Protein AF-A0A7C5ALF3-F1 (afdb_monomer)

Foldseek 3Di:
DDDPDDDDDDDDDDFDPDDQQDWDADPDDPPGFIWGFHADDPFKTWTADPPPRDIDIDGRHHDDPDDDPPDDPRDDD

Organism: NCBI:txid60893

Radius of gyration: 17.03 Å; Cα contacts (8 Å, |Δi|>4): 99; chains: 1; bounding box: 36×24×56 Å

Nearest PDB structures (foldseek):
  6bhh-assembly1_A  TM=8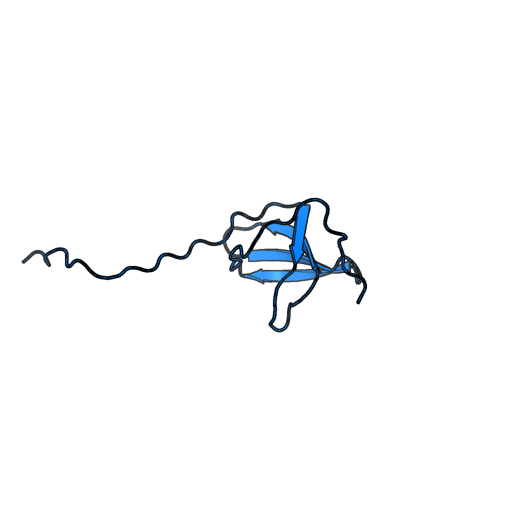.278E-01  e=6.911E-01  Homo sapiens
  6bhg-assembly1_A  TM=8.240E-01  e=8.859E-01  Homo sapiens
  7cjt-assembly1_D  TM=8.133E-01  e=1.003E+00  Homo sapiens
  5ke3-assembly1_A  TM=8.228E-01  e=1.368E+00  Homo sapiens
  6au2-assembly1_A  TM=8.253E-01  e=1.549E+00  Homo sapiens

Structure (mmCIF, N/CA/C/O backbone):
data_AF-A0A7C5ALF3-F1
#
_entry.id   AF-A0A7C5ALF3-F1
#
loop_
_atom_site.group_PDB
_atom_site.id
_atom_site.type_symbol
_atom_site.label_atom_id
_atom_site.label_alt_id
_atom_site.label_comp_id
_atom_site.label_asym_id
_atom_site.label_entity_id
_atom_site.label_seq_id
_atom_site.pdbx_PDB_ins_code
_atom_site.Cartn_x
_atom_site.Cartn_y
_atom_site.Cartn_z
_atom_site.occupancy
_atom_site.B_iso_or_equiv
_atom_site.auth_seq_id
_atom_site.auth_comp_id
_atom_site.auth_asym_id
_atom_site.auth_atom_id
_atom_site.pdbx_PDB_model_num
ATOM 1 N N . MET A 1 1 ? -20.838 3.697 39.915 1.00 45.88 1 MET A N 1
ATOM 2 C CA . MET A 1 1 ? -21.076 4.952 39.170 1.00 45.88 1 MET A CA 1
ATOM 3 C C . MET A 1 1 ? -20.635 4.730 37.732 1.00 45.88 1 MET A C 1
ATOM 5 O O . MET A 1 1 ? -19.442 4.652 37.473 1.00 45.88 1 MET A O 1
ATOM 9 N N . SER A 1 2 ? -21.577 4.493 36.822 1.00 53.56 2 SER A N 1
ATOM 10 C CA . SER A 1 2 ? -21.309 4.324 35.390 1.00 53.56 2 SER A CA 1
ATOM 11 C C . SER A 1 2 ? -20.954 5.683 34.789 1.00 53.56 2 SER A C 1
ATOM 13 O O . SER A 1 2 ? -21.757 6.609 34.878 1.00 53.56 2 SER A O 1
ATOM 15 N N . LYS A 1 3 ? -19.749 5.822 34.219 1.00 60.50 3 LYS A N 1
ATOM 16 C CA . LYS A 1 3 ? -19.367 7.022 33.461 1.00 60.50 3 LYS A CA 1
ATOM 17 C C . LYS A 1 3 ? -20.398 7.225 32.347 1.00 60.50 3 LYS A C 1
ATOM 19 O O . LYS A 1 3 ? -20.559 6.343 31.507 1.00 60.50 3 LYS A O 1
ATOM 24 N N . GLY A 1 4 ? -21.127 8.339 32.399 1.00 61.72 4 GLY A N 1
ATOM 25 C CA . GLY A 1 4 ? -22.068 8.724 31.352 1.00 61.72 4 GLY A CA 1
ATOM 26 C C . GLY A 1 4 ? -21.339 8.855 30.018 1.00 61.72 4 GLY A C 1
ATOM 27 O O . GLY A 1 4 ? -20.191 9.295 29.975 1.00 61.72 4 GLY A O 1
ATOM 28 N N . THR A 1 5 ? -21.980 8.413 28.943 1.00 74.38 5 THR A N 1
ATOM 29 C CA . THR A 1 5 ? -21.451 8.523 27.585 1.00 74.38 5 THR A CA 1
ATOM 30 C C . THR A 1 5 ? -21.399 10.002 27.207 1.00 74.38 5 THR A C 1
ATOM 32 O O . THR A 1 5 ? -22.434 10.631 27.012 1.00 74.38 5 THR A O 1
ATOM 35 N N . GLU A 1 6 ? -20.200 10.575 27.158 1.00 81.25 6 GLU A N 1
ATOM 36 C CA . GLU A 1 6 ? -19.981 11.958 26.737 1.00 81.25 6 GLU A CA 1
ATOM 37 C C . GLU A 1 6 ? -19.870 12.015 25.208 1.00 81.25 6 GLU A C 1
ATOM 39 O O . GLU A 1 6 ? -19.133 11.240 24.594 1.00 81.25 6 GLU A O 1
ATOM 44 N N . THR A 1 7 ? -20.618 12.917 24.573 1.00 85.19 7 THR A N 1
ATOM 45 C CA . THR A 1 7 ? -20.528 13.147 23.128 1.00 85.19 7 THR A CA 1
ATOM 46 C C . THR A 1 7 ? -19.295 13.990 22.825 1.00 85.19 7 THR A C 1
ATOM 48 O O . THR A 1 7 ? -19.280 15.190 23.094 1.00 85.19 7 THR A O 1
ATOM 51 N N . CYS A 1 8 ? -18.268 13.376 22.243 1.00 91.12 8 CYS A N 1
ATOM 52 C CA . CYS A 1 8 ? -17.053 14.053 21.801 1.00 91.12 8 CYS A CA 1
ATOM 53 C C . CYS A 1 8 ? -16.822 13.856 20.296 1.00 91.12 8 CYS A C 1
ATOM 55 O O . CYS A 1 8 ? -17.369 12.949 19.664 1.00 91.12 8 CYS A O 1
ATOM 57 N N . ARG A 1 9 ? -15.998 14.722 19.698 1.00 93.62 9 ARG A N 1
ATOM 58 C CA . ARG A 1 9 ? -15.562 14.558 18.308 1.00 93.62 9 ARG A CA 1
ATOM 59 C C . ARG A 1 9 ? -14.606 13.368 18.223 1.00 93.62 9 ARG A C 1
ATOM 61 O O . ARG A 1 9 ? -13.499 13.435 18.750 1.00 93.62 9 ARG A O 1
ATOM 68 N N . VAL A 1 10 ? -15.006 12.321 17.507 1.00 92.81 10 VAL A N 1
ATOM 69 C CA . VAL A 1 10 ? -14.171 11.143 17.239 1.00 92.81 10 VAL A CA 1
ATOM 70 C C . VAL A 1 10 ? -13.731 11.160 15.778 1.00 92.81 10 VAL A C 1
ATOM 72 O O . VAL A 1 10 ? -14.558 11.304 14.881 1.00 92.81 10 VAL A O 1
ATOM 75 N N . ILE A 1 11 ? -12.426 11.016 15.537 1.00 91.56 11 ILE A N 1
ATOM 76 C CA . ILE A 1 11 ? -11.865 10.837 14.193 1.00 91.56 11 ILE A CA 1
ATOM 77 C C . ILE A 1 11 ? -11.461 9.372 14.059 1.00 91.56 11 ILE A C 1
ATOM 79 O O . ILE A 1 11 ? -10.681 8.867 14.864 1.00 91.56 11 ILE A O 1
ATOM 83 N N . VAL A 1 12 ? -12.012 8.688 13.059 1.00 87.88 12 VAL A N 1
ATOM 84 C CA . VAL A 1 12 ? -11.788 7.258 12.835 1.00 87.88 12 VAL A CA 1
ATOM 85 C C . VAL A 1 12 ? -10.951 7.075 11.581 1.00 87.88 12 VAL A C 1
ATOM 87 O O . VAL A 1 12 ? -11.305 7.566 10.513 1.00 87.88 12 VAL A O 1
ATOM 90 N N . PHE A 1 13 ? -9.861 6.326 11.715 1.00 87.06 13 PHE A N 1
ATOM 91 C CA . PHE A 1 13 ? -8.999 5.937 10.610 1.00 87.06 13 PHE A CA 1
ATOM 92 C C .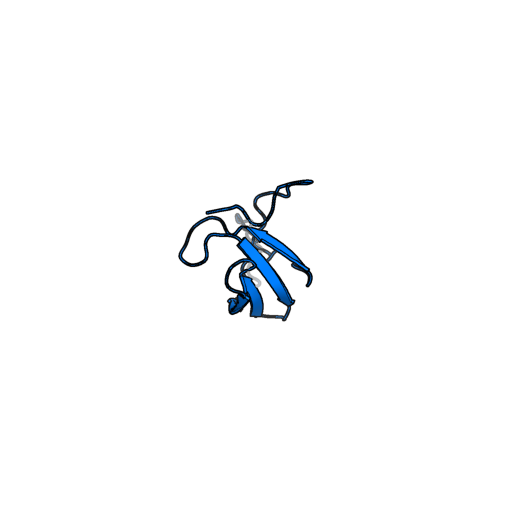 PHE A 1 13 ? -9.076 4.427 10.425 1.00 87.06 13 PHE A C 1
ATOM 94 O O . PHE A 1 13 ? -9.000 3.667 11.391 1.00 87.06 13 PHE A O 1
ATOM 101 N N . LYS A 1 14 ? -9.206 3.988 9.176 1.00 86.38 14 LYS A N 1
ATOM 102 C CA . LYS A 1 14 ? -9.118 2.580 8.798 1.00 86.38 14 LYS A CA 1
ATOM 103 C C . LYS A 1 14 ? -8.166 2.466 7.610 1.00 86.38 14 LYS A C 1
ATOM 105 O O . LYS A 1 14 ? -8.360 3.210 6.648 1.00 86.38 14 LYS A O 1
ATOM 110 N N . PRO A 1 15 ? -7.165 1.569 7.650 1.00 89.69 15 PRO A N 1
ATOM 111 C CA . PRO A 1 15 ? -6.318 1.331 6.493 1.00 89.69 15 PRO A CA 1
ATOM 112 C C . PRO A 1 15 ? -7.155 0.934 5.276 1.00 89.69 15 PRO A C 1
ATOM 114 O O . PRO A 1 15 ? -8.131 0.185 5.393 1.00 89.69 15 PRO A O 1
ATOM 117 N N . TYR A 1 16 ? -6.747 1.404 4.105 1.00 91.69 16 TYR A N 1
ATOM 118 C CA . TYR A 1 16 ? -7.347 1.023 2.840 1.00 91.69 16 TYR A CA 1
ATOM 119 C C . TYR A 1 16 ? -7.204 -0.500 2.622 1.00 91.69 16 TYR A C 1
ATOM 121 O O . TYR A 1 16 ? -6.158 -1.081 2.953 1.00 91.69 16 TYR A O 1
ATOM 129 N N . PRO A 1 17 ? -8.247 -1.191 2.122 1.00 92.62 17 PRO A N 1
ATOM 130 C CA . PRO A 1 17 ? -8.244 -2.641 1.946 1.00 92.62 17 PRO A CA 1
ATOM 131 C C . PRO A 1 17 ? -7.452 -3.070 0.698 1.00 92.62 17 PRO A C 1
ATOM 133 O O . PRO A 1 17 ? -8.024 -3.614 -0.242 1.00 92.62 17 PRO A O 1
ATOM 136 N N . LEU A 1 18 ? -6.132 -2.856 0.729 1.00 94.62 18 LEU A N 1
ATOM 137 C CA . LEU A 1 18 ? -5.190 -3.268 -0.318 1.00 94.62 18 LEU A CA 1
ATOM 138 C C . LEU A 1 18 ? -5.326 -4.754 -0.675 1.00 94.62 18 LEU A C 1
ATOM 140 O O . LEU A 1 18 ? -5.559 -5.600 0.199 1.00 94.62 18 LEU A O 1
ATOM 144 N N . ARG A 1 19 ? -5.093 -5.064 -1.949 1.00 96.12 19 ARG A N 1
ATOM 145 C CA . ARG A 1 19 ? -5.094 -6.406 -2.532 1.00 96.12 19 ARG A CA 1
ATOM 146 C C . ARG A 1 19 ? -3.772 -6.673 -3.238 1.00 96.12 19 ARG A C 1
ATOM 148 O O . ARG A 1 19 ? -3.095 -5.764 -3.705 1.00 96.12 19 ARG A O 1
ATOM 155 N N . VAL A 1 20 ? -3.401 -7.947 -3.320 1.00 98.00 20 VAL A N 1
ATOM 156 C CA . VAL A 1 20 ? -2.257 -8.363 -4.139 1.00 98.00 20 VAL A CA 1
ATOM 157 C C . VAL A 1 20 ? -2.547 -8.034 -5.604 1.00 98.00 20 VAL A C 1
ATOM 159 O O . VAL A 1 20 ? -3.631 -8.336 -6.096 1.00 98.00 20 VAL A O 1
ATOM 162 N N . GLY A 1 21 ? -1.574 -7.424 -6.278 1.00 97.62 21 GLY A N 1
ATOM 163 C CA . GLY A 1 21 ? -1.676 -6.937 -7.652 1.00 97.62 21 GLY A CA 1
ATOM 164 C C . GLY A 1 21 ? -2.068 -5.462 -7.777 1.00 97.62 21 GLY A C 1
ATOM 165 O O . GLY A 1 21 ? -1.950 -4.915 -8.873 1.00 97.62 21 GLY A O 1
ATOM 166 N N . ASP A 1 22 ? -2.482 -4.801 -6.689 1.00 97.00 22 ASP A N 1
ATOM 167 C CA . ASP A 1 22 ? -2.760 -3.364 -6.723 1.00 97.00 22 ASP A CA 1
ATOM 168 C C . ASP A 1 22 ? -1.493 -2.586 -7.112 1.00 97.00 22 ASP A C 1
ATOM 170 O O . ASP A 1 22 ? -0.397 -2.827 -6.591 1.00 97.00 22 ASP A O 1
ATOM 174 N N . ARG A 1 23 ? -1.668 -1.626 -8.022 1.00 97.25 23 ARG A N 1
ATOM 175 C CA . ARG A 1 23 ? -0.650 -0.655 -8.428 1.00 97.25 23 ARG A CA 1
ATOM 176 C C . ARG A 1 23 ? -0.915 0.630 -7.672 1.00 97.25 23 ARG A C 1
ATOM 178 O O . ARG A 1 23 ? -1.969 1.235 -7.845 1.00 97.25 23 ARG A O 1
ATOM 185 N N . ILE A 1 24 ? 0.017 1.015 -6.814 1.00 95.62 24 ILE A N 1
ATOM 186 C CA . ILE A 1 24 ? -0.134 2.186 -5.958 1.00 95.62 24 ILE A CA 1
ATOM 187 C C . ILE A 1 24 ? 0.947 3.214 -6.260 1.00 95.62 24 ILE A C 1
ATOM 189 O O . ILE A 1 24 ? 2.080 2.877 -6.610 1.00 95.62 24 ILE A O 1
ATOM 193 N N . PHE A 1 25 ? 0.588 4.473 -6.047 1.00 94.94 25 PHE A N 1
ATOM 194 C CA . PHE A 1 25 ? 1.524 5.577 -5.939 1.00 94.94 25 PHE A CA 1
ATOM 195 C C . PHE A 1 25 ? 1.482 6.100 -4.504 1.00 94.94 25 PHE A C 1
ATOM 197 O O . PHE A 1 25 ? 0.420 6.453 -3.986 1.00 94.94 25 PHE A O 1
ATOM 204 N N . ILE A 1 26 ? 2.634 6.129 -3.839 1.00 93.38 26 ILE A N 1
ATOM 205 C CA . ILE A 1 26 ? 2.764 6.702 -2.500 1.00 93.38 26 ILE A CA 1
ATOM 206 C C . ILE A 1 26 ? 3.109 8.180 -2.653 1.00 93.38 26 ILE A C 1
ATOM 208 O O . ILE A 1 26 ? 4.155 8.526 -3.203 1.00 93.38 26 ILE A O 1
ATOM 212 N N . GLN A 1 27 ? 2.252 9.059 -2.136 1.00 91.50 27 GLN A N 1
ATOM 213 C CA . GLN A 1 27 ? 2.510 10.494 -2.145 1.00 91.50 27 GLN A CA 1
ATOM 214 C C . GLN A 1 27 ? 3.366 10.905 -0.936 1.00 91.50 27 GLN A C 1
ATOM 216 O O . GLN A 1 27 ? 2.926 10.833 0.210 1.00 91.50 27 GLN A O 1
ATOM 221 N N . GLY A 1 28 ? 4.581 11.390 -1.207 1.00 87.25 28 GLY A N 1
ATOM 222 C CA . GLY A 1 28 ? 5.481 11.962 -0.202 1.00 87.25 28 GLY A CA 1
ATOM 223 C C . GLY A 1 28 ? 6.2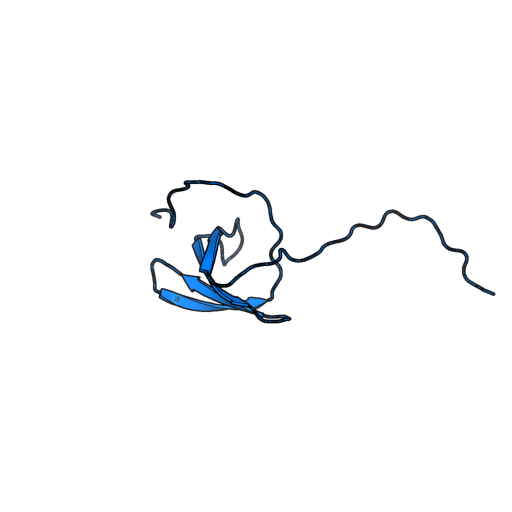04 10.946 0.695 1.00 87.25 28 GLY A C 1
ATOM 224 O O . GLY A 1 28 ? 5.998 9.735 0.634 1.00 87.25 28 GLY A O 1
ATOM 225 N N . GLY A 1 29 ? 7.101 11.465 1.537 1.00 88.19 29 GLY A N 1
ATOM 226 C CA . GLY A 1 29 ? 7.930 10.655 2.431 1.00 88.19 29 GLY A CA 1
ATOM 227 C C . GLY A 1 29 ? 9.032 9.849 1.717 1.00 88.19 29 GLY A C 1
ATOM 228 O O . GLY A 1 29 ? 9.219 9.961 0.508 1.00 88.19 29 GLY A O 1
ATOM 229 N N . PRO A 1 30 ? 9.785 9.020 2.462 1.00 88.19 30 PRO A N 1
ATOM 230 C CA . PRO A 1 30 ? 10.945 8.288 1.935 1.00 88.19 30 PRO A CA 1
ATOM 231 C C . PRO A 1 30 ? 10.590 7.130 0.990 1.00 88.19 30 PRO A C 1
ATOM 233 O O . PRO A 1 30 ? 11.480 6.557 0.370 1.00 88.19 30 PRO A O 1
ATOM 236 N N . TRP A 1 31 ? 9.309 6.761 0.906 1.00 88.50 31 TRP A N 1
ATOM 237 C CA . TRP A 1 31 ? 8.809 5.691 0.036 1.00 88.50 31 TRP A CA 1
ATOM 238 C C . TRP A 1 31 ? 7.946 6.232 -1.102 1.00 88.50 31 TRP A C 1
ATOM 240 O O . TRP A 1 31 ? 7.232 5.450 -1.725 1.00 88.50 31 TRP A O 1
ATOM 250 N N . ALA A 1 32 ? 7.995 7.546 -1.350 1.00 92.38 32 ALA A N 1
ATOM 251 C CA . ALA A 1 32 ? 7.260 8.168 -2.437 1.00 92.38 32 ALA A CA 1
ATOM 252 C C . ALA A 1 32 ? 7.565 7.486 -3.776 1.00 92.38 32 ALA A C 1
ATOM 254 O O . ALA A 1 32 ? 8.712 7.116 -4.039 1.00 92.38 32 ALA A O 1
ATOM 255 N N . GLY A 1 33 ? 6.538 7.344 -4.609 1.00 94.31 33 GLY A N 1
ATOM 256 C CA . GLY A 1 33 ? 6.645 6.718 -5.923 1.00 94.31 33 GLY A CA 1
ATOM 257 C C . GLY A 1 33 ? 5.823 5.443 -6.063 1.00 94.31 33 GLY A C 1
ATOM 258 O O . GLY A 1 33 ? 4.946 5.143 -5.248 1.00 94.31 33 GLY A O 1
ATOM 259 N N . ASP A 1 34 ? 6.117 4.715 -7.134 1.00 96.75 34 ASP A N 1
ATOM 260 C CA . ASP A 1 34 ? 5.319 3.587 -7.600 1.00 96.75 34 ASP A CA 1
ATOM 261 C C . ASP A 1 34 ? 5.691 2.261 -6.944 1.00 96.75 34 ASP A C 1
ATOM 263 O O . ASP A 1 34 ? 6.863 1.871 -6.884 1.00 96.75 34 ASP A O 1
ATOM 267 N N . TRP A 1 35 ? 4.664 1.525 -6.521 1.00 97.00 35 TRP A N 1
ATOM 268 C CA . TRP A 1 35 ? 4.805 0.201 -5.929 1.00 97.00 35 TRP A CA 1
ATOM 269 C C . TRP A 1 35 ? 3.678 -0.739 -6.346 1.00 97.00 35 TRP A C 1
ATOM 271 O O . TRP A 1 35 ? 2.523 -0.345 -6.471 1.00 97.00 35 TRP A O 1
ATOM 281 N N . GLU A 1 36 ? 4.016 -2.010 -6.508 1.00 98.12 36 GLU A N 1
ATOM 282 C CA . GLU A 1 36 ? 3.048 -3.093 -6.650 1.00 98.12 36 GLU A CA 1
ATOM 283 C C . GLU A 1 36 ? 2.882 -3.816 -5.315 1.00 98.12 36 GLU A C 1
ATOM 285 O O . GLU A 1 36 ? 3.874 -4.162 -4.662 1.00 98.12 36 GLU A O 1
ATOM 290 N N . ILE A 1 37 ? 1.639 -4.082 -4.914 1.00 97.75 37 ILE A N 1
ATOM 291 C CA . ILE A 1 37 ? 1.355 -4.916 -3.747 1.00 97.75 37 ILE A CA 1
ATOM 292 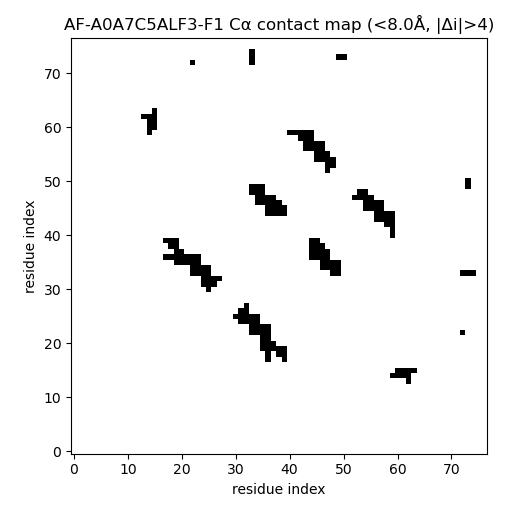C C . ILE A 1 37 ? 1.582 -6.384 -4.110 1.00 97.75 37 ILE A C 1
ATOM 294 O O . ILE A 1 37 ? 0.833 -6.961 -4.894 1.00 97.75 37 ILE A O 1
ATOM 298 N N . ILE A 1 38 ? 2.572 -7.025 -3.492 1.00 98.38 38 ILE A N 1
ATOM 299 C CA . ILE A 1 38 ? 2.896 -8.440 -3.754 1.00 98.38 38 ILE A CA 1
ATOM 300 C C . ILE A 1 38 ? 2.490 -9.379 -2.609 1.00 98.38 38 ILE A C 1
ATOM 302 O O . ILE A 1 38 ? 2.383 -10.584 -2.814 1.00 98.38 38 ILE A O 1
ATOM 306 N N . ALA A 1 39 ? 2.229 -8.852 -1.407 1.00 97.88 39 ALA A N 1
ATOM 307 C CA . ALA A 1 39 ? 1.602 -9.601 -0.315 1.00 97.88 39 ALA A CA 1
ATOM 308 C C . ALA A 1 39 ? 0.884 -8.661 0.661 1.00 97.88 39 ALA A C 1
ATOM 310 O O . ALA A 1 39 ? 1.376 -7.568 0.952 1.00 97.88 39 ALA A O 1
ATOM 311 N N . VAL A 1 40 ? -0.239 -9.115 1.221 1.00 96.62 40 VAL A N 1
ATOM 312 C CA . VAL A 1 40 ? -0.999 -8.389 2.248 1.00 96.62 40 VAL A CA 1
ATOM 313 C C . VAL A 1 40 ? -1.176 -9.285 3.465 1.00 96.62 40 VAL A C 1
ATOM 315 O O . VAL A 1 40 ? -1.848 -10.309 3.399 1.00 96.62 40 VAL A O 1
ATOM 318 N N . GLY A 1 41 ? -0.568 -8.893 4.580 1.00 93.19 41 GLY A N 1
ATOM 319 C CA . GLY A 1 41 ? -0.784 -9.493 5.889 1.00 93.19 41 GLY A CA 1
ATOM 320 C C . GLY A 1 41 ? -1.707 -8.643 6.763 1.00 93.19 41 GLY A C 1
ATOM 321 O O . GLY A 1 41 ? -2.240 -7.606 6.355 1.00 93.19 41 GLY A O 1
ATOM 322 N N . GLU A 1 42 ? -1.880 -9.076 8.009 1.00 89.12 42 GLU A N 1
ATOM 323 C CA . GLU A 1 42 ? -2.687 -8.350 8.992 1.00 89.12 42 GLU A CA 1
ATOM 324 C C . GLU A 1 42 ? -2.058 -6.993 9.347 1.00 89.12 42 GLU A C 1
ATOM 326 O O . GLU A 1 42 ? -2.725 -5.963 9.290 1.00 89.12 42 GLU A O 1
ATOM 331 N N . ARG A 1 43 ? -0.751 -6.983 9.640 1.00 90.81 43 ARG A N 1
ATOM 332 C CA . ARG A 1 43 ? -0.003 -5.780 10.054 1.00 90.81 43 ARG A CA 1
ATOM 333 C C . ARG A 1 43 ? 0.981 -5.273 9.009 1.00 90.81 43 ARG A C 1
ATOM 335 O O . ARG A 1 43 ? 1.309 -4.093 8.993 1.00 90.81 43 ARG A O 1
ATOM 342 N N . LYS A 1 44 ? 1.465 -6.163 8.147 1.00 94.88 44 LYS A N 1
ATOM 343 C CA . LYS A 1 44 ? 2.518 -5.880 7.172 1.00 94.88 44 LYS A CA 1
ATOM 344 C C . LYS A 1 44 ? 2.006 -6.048 5.754 1.00 94.88 44 LYS A C 1
ATOM 346 O O . LYS A 1 44 ? 1.108 -6.848 5.504 1.00 94.88 44 LYS A O 1
ATOM 351 N N . ILE A 1 45 ? 2.621 -5.333 4.828 1.00 95.94 45 ILE A N 1
ATOM 352 C CA . ILE A 1 45 ? 2.486 -5.559 3.394 1.00 95.94 45 ILE A CA 1
ATOM 353 C C . ILE A 1 45 ? 3.866 -5.710 2.769 1.00 95.94 45 ILE A C 1
ATOM 355 O O . ILE A 1 45 ? 4.842 -5.142 3.266 1.00 95.94 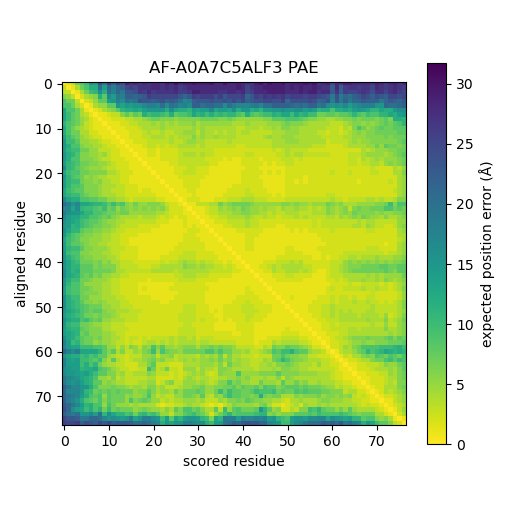45 ILE A O 1
ATOM 359 N N . ARG A 1 46 ? 3.937 -6.435 1.655 1.00 97.56 46 ARG A N 1
ATOM 360 C CA . ARG A 1 46 ? 5.127 -6.477 0.808 1.00 97.56 46 ARG A CA 1
ATOM 361 C C . ARG A 1 46 ? 4.867 -5.713 -0.477 1.00 97.56 46 ARG A C 1
ATOM 363 O O . ARG A 1 46 ? 3.824 -5.883 -1.109 1.00 97.56 46 ARG A O 1
ATOM 370 N N . LEU A 1 47 ? 5.841 -4.891 -0.835 1.00 97.31 47 LEU A N 1
ATOM 371 C CA . LEU A 1 47 ? 5.827 -4.012 -1.991 1.00 97.31 47 LEU A CA 1
ATOM 372 C C . LEU A 1 47 ? 6.970 -4.384 -2.923 1.00 97.31 47 LEU A C 1
ATOM 374 O O . LEU A 1 47 ? 8.065 -4.694 -2.449 1.00 97.31 47 LEU A O 1
ATOM 378 N N . ARG A 1 48 ? 6.739 -4.274 -4.228 1.00 98.06 48 ARG A N 1
ATOM 379 C CA . ARG A 1 48 ? 7.772 -4.380 -5.258 1.00 98.06 48 ARG A CA 1
ATOM 380 C C . ARG A 1 48 ? 7.855 -3.082 -6.046 1.00 98.06 48 ARG A C 1
ATOM 382 O O . ARG A 1 48 ? 6.847 -2.607 -6.560 1.00 98.06 48 ARG A O 1
ATOM 389 N N . CYS A 1 49 ? 9.053 -2.516 -6.150 1.00 96.56 49 CYS A N 1
ATOM 390 C CA . CYS A 1 49 ? 9.301 -1.405 -7.061 1.00 96.56 49 CYS A CA 1
ATOM 391 C C . CYS A 1 49 ? 9.232 -1.938 -8.504 1.00 96.56 49 CYS A C 1
ATOM 393 O O . CYS A 1 49 ? 9.980 -2.864 -8.827 1.00 96.56 49 CYS A O 1
ATOM 395 N N . PRO A 1 50 ? 8.391 -1.378 -9.387 1.00 96.56 50 PRO A N 1
ATOM 396 C CA . PRO A 1 50 ? 8.233 -1.879 -10.754 1.00 96.56 50 PRO A CA 1
ATOM 397 C C . PRO A 1 50 ? 9.449 -1.604 -11.649 1.00 96.56 50 PRO A C 1
ATOM 399 O O . PRO A 1 50 ? 9.598 -2.253 -12.677 1.00 96.56 50 PRO A O 1
ATOM 402 N N . ILE A 1 51 ? 10.318 -0.663 -11.259 1.00 93.81 51 ILE A N 1
ATOM 403 C CA . ILE A 1 51 ? 11.505 -0.263 -12.030 1.00 93.81 51 ILE A CA 1
ATOM 404 C C . ILE A 1 51 ? 12.732 -1.074 -11.601 1.00 93.81 51 ILE A C 1
ATOM 406 O O . ILE A 1 51 ? 13.408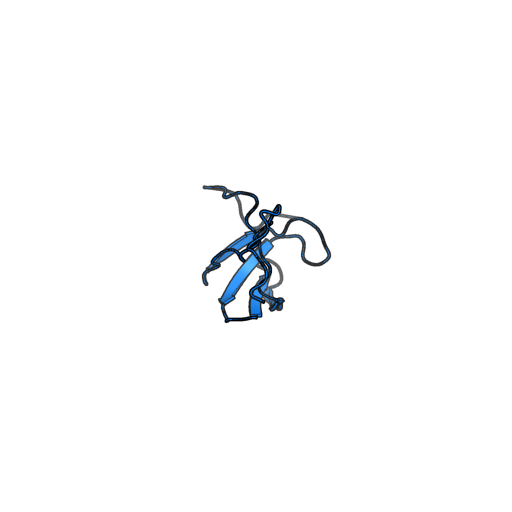 -1.681 -12.422 1.00 93.81 51 ILE A O 1
ATOM 410 N N . SER A 1 52 ? 13.036 -1.081 -10.300 1.00 95.31 52 SER A N 1
ATOM 411 C CA . SER A 1 52 ? 14.240 -1.740 -9.767 1.00 95.31 52 SER A CA 1
ATOM 412 C C . SER A 1 52 ? 14.020 -3.197 -9.364 1.00 95.31 52 SER A C 1
ATOM 414 O O . SER A 1 52 ? 14.973 -3.873 -8.986 1.00 95.31 52 SER A O 1
ATOM 416 N N . HIS A 1 53 ? 12.766 -3.662 -9.352 1.00 96.00 53 HIS A N 1
ATOM 417 C CA . HIS A 1 53 ? 12.33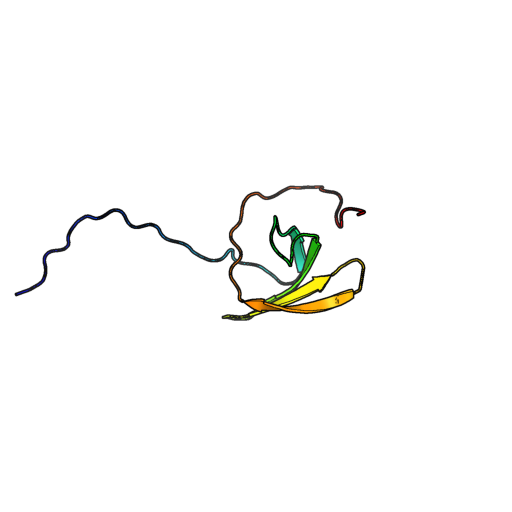9 -4.953 -8.801 1.00 96.00 53 HIS A CA 1
ATOM 418 C C . HIS A 1 53 ? 12.680 -5.169 -7.320 1.00 96.00 53 HIS A C 1
ATOM 420 O O . HIS A 1 53 ? 12.482 -6.261 -6.792 1.00 96.00 53 HIS A O 1
ATOM 426 N N . LYS A 1 54 ? 13.143 -4.128 -6.616 1.00 95.88 54 LYS A N 1
ATOM 427 C CA . LYS A 1 54 ? 13.416 -4.191 -5.183 1.00 95.88 54 LYS A CA 1
ATOM 428 C C . LYS A 1 54 ? 12.133 -4.482 -4.417 1.00 95.88 54 LYS A C 1
ATOM 430 O O . LYS A 1 54 ? 11.136 -3.775 -4.574 1.00 95.88 54 LYS A O 1
ATOM 435 N N . GLU A 1 55 ? 12.208 -5.465 -3.531 1.00 97.69 55 GLU A N 1
ATOM 436 C CA . GLU A 1 55 ?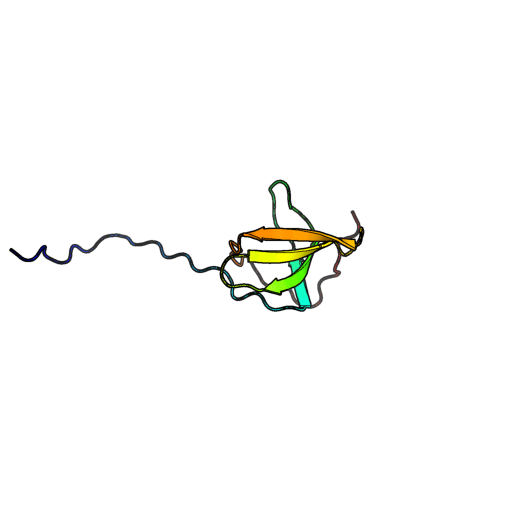 11.126 -5.810 -2.622 1.00 97.69 55 GLU A CA 1
ATOM 437 C C . GLU A 1 55 ? 11.390 -5.280 -1.216 1.00 97.69 55 GLU A C 1
ATOM 439 O O . GLU A 1 55 ? 12.518 -5.307 -0.716 1.00 97.69 55 GLU A O 1
ATOM 444 N N . ILE A 1 56 ? 10.338 -4.786 -0.569 1.00 95.88 56 ILE A N 1
ATOM 445 C CA . ILE A 1 56 ? 10.386 -4.295 0.808 1.00 95.88 56 ILE A CA 1
ATOM 446 C C . ILE A 1 56 ? 9.133 -4.716 1.572 1.00 95.88 56 ILE A C 1
ATOM 448 O O . ILE A 1 56 ? 8.064 -4.881 0.991 1.00 95.88 56 ILE A O 1
ATOM 452 N N . GLU A 1 57 ? 9.252 -4.828 2.892 1.00 96.25 57 GLU A N 1
ATOM 453 C CA . GLU A 1 57 ? 8.116 -5.041 3.792 1.00 96.25 57 GLU A CA 1
ATOM 454 C C . GLU A 1 57 ? 7.845 -3.794 4.643 1.00 96.25 57 GLU A C 1
ATOM 456 O O . GLU A 1 57 ? 8.767 -3.219 5.229 1.00 96.25 57 GLU A O 1
ATOM 461 N N . ARG A 1 58 ? 6.588 -3.350 4.727 1.00 93.06 58 ARG A N 1
ATOM 462 C CA . ARG A 1 58 ? 6.179 -2.137 5.458 1.00 93.06 58 ARG A CA 1
ATOM 463 C C . ARG A 1 58 ? 4.933 -2.376 6.299 1.00 93.06 58 ARG A C 1
ATOM 465 O O . ARG A 1 58 ? 4.199 -3.330 6.070 1.00 93.06 58 ARG A O 1
ATOM 472 N N . GLU A 1 59 ? 4.710 -1.515 7.290 1.00 91.56 59 GLU A N 1
ATOM 473 C CA . GLU A 1 59 ? 3.461 -1.510 8.060 1.00 91.56 59 GLU A CA 1
ATOM 474 C C . GLU A 1 59 ? 2.269 -1.155 7.160 1.00 91.56 59 GLU A C 1
ATOM 476 O O . GLU A 1 59 ? 2.374 -0.330 6.250 1.00 91.56 59 GLU A O 1
ATOM 481 N N . ARG A 1 60 ? 1.117 -1.762 7.437 1.00 85.62 60 ARG A N 1
ATOM 482 C CA . ARG A 1 60 ? -0.132 -1.585 6.692 1.00 85.62 60 ARG A CA 1
ATOM 483 C C . ARG A 1 60 ? -0.856 -0.302 7.125 1.00 85.62 60 ARG A C 1
ATOM 485 O O . ARG A 1 60 ? -1.917 -0.352 7.738 1.00 85.62 60 ARG A O 1
ATOM 492 N N . PHE A 1 61 ? -0.282 0.852 6.787 1.00 83.56 61 PHE A N 1
ATOM 493 C CA . PHE A 1 61 ? -0.849 2.181 7.066 1.00 83.56 61 PHE A CA 1
ATOM 494 C C . PHE A 1 61 ? -1.016 3.010 5.787 1.00 83.56 61 PHE A C 1
ATOM 496 O O . PHE A 1 61 ? -0.405 4.062 5.624 1.00 83.56 61 PHE A O 1
ATOM 503 N N . PHE A 1 62 ? -1.855 2.524 4.872 1.00 83.81 62 PHE A N 1
ATOM 504 C CA . PHE A 1 62 ? -2.212 3.239 3.646 1.00 83.81 62 PHE A CA 1
ATOM 505 C C . PHE A 1 62 ? -3.620 3.791 3.777 1.00 83.81 62 PHE A C 1
ATOM 507 O O . PHE A 1 62 ? -4.530 3.059 4.160 1.00 83.81 62 PHE A O 1
ATOM 514 N N . TYR A 1 63 ? -3.796 5.063 3.449 1.00 86.50 63 TYR A N 1
ATOM 515 C CA . TYR A 1 63 ? -5.096 5.716 3.391 1.00 86.50 63 TYR A CA 1
ATOM 516 C C . TYR A 1 63 ? -5.286 6.236 1.975 1.00 86.50 63 TYR A C 1
ATOM 518 O O . TYR A 1 63 ? -4.381 6.860 1.424 1.00 86.50 63 TYR A O 1
ATOM 526 N N . LEU A 1 64 ? -6.434 5.925 1.379 1.00 88.75 64 LEU A N 1
ATOM 527 C CA . LEU A 1 64 ? -6.739 6.345 0.020 1.00 88.75 64 LEU A CA 1
ATOM 528 C C . LEU A 1 64 ? -6.906 7.863 -0.024 1.00 88.75 64 LEU A C 1
ATOM 530 O O . LEU A 1 64 ? -7.654 8.424 0.776 1.00 88.75 64 LEU A O 1
ATOM 534 N N . VAL A 1 65 ? -6.225 8.494 -0.976 1.00 89.62 65 VAL A N 1
ATOM 535 C CA . VAL A 1 65 ? -6.464 9.895 -1.339 1.00 89.62 65 VAL A CA 1
ATOM 536 C C . VAL A 1 65 ? -7.455 9.950 -2.501 1.00 89.62 65 VAL A C 1
ATOM 538 O O . VAL A 1 65 ? -8.483 10.609 -2.391 1.00 89.62 65 VAL A O 1
ATOM 541 N N . GLU A 1 66 ? -7.182 9.208 -3.576 1.00 91.62 66 GLU A N 1
ATOM 542 C CA . GLU A 1 66 ? -8.028 9.109 -4.768 1.00 91.62 66 GLU A CA 1
ATOM 543 C C . GLU A 1 66 ? -7.737 7.818 -5.550 1.00 91.62 66 GLU A C 1
ATOM 545 O O . GLU A 1 66 ? -6.666 7.226 -5.399 1.00 91.62 66 GLU A O 1
ATOM 550 N N . GLU A 1 67 ? -8.678 7.407 -6.401 1.00 90.31 67 GLU A N 1
ATOM 551 C CA . GLU A 1 67 ? -8.502 6.340 -7.393 1.00 90.31 67 GLU A CA 1
ATOM 552 C C . GLU A 1 67 ? -8.478 6.975 -8.791 1.00 90.31 67 GLU A C 1
ATOM 554 O O . GLU A 1 67 ? -9.261 7.884 -9.074 1.00 90.31 67 GLU A O 1
ATOM 559 N N . ARG A 1 68 ? -7.561 6.524 -9.654 1.00 93.19 68 ARG A N 1
ATOM 560 C CA . ARG A 1 68 ? -7.424 7.005 -11.036 1.00 93.19 68 ARG A CA 1
ATOM 561 C C . ARG A 1 68 ? -7.506 5.827 -11.995 1.00 93.19 68 ARG A C 1
ATOM 563 O O . ARG A 1 68 ? -6.703 4.899 -11.904 1.00 93.19 68 ARG A O 1
ATOM 570 N N . ASP A 1 69 ? -8.438 5.898 -12.936 1.00 89.31 69 ASP A N 1
ATOM 571 C CA . ASP A 1 69 ? -8.571 4.911 -14.003 1.00 89.31 69 ASP A CA 1
ATOM 572 C C . ASP A 1 69 ? -7.706 5.291 -15.209 1.00 89.31 69 ASP A C 1
ATOM 574 O O . ASP A 1 69 ? -7.543 6.465 -15.531 1.00 89.31 69 ASP A O 1
ATOM 578 N N . GLN A 1 70 ? -7.173 4.280 -15.904 1.00 89.31 70 GLN A N 1
ATOM 579 C CA . GLN A 1 70 ? -6.389 4.438 -17.143 1.00 89.31 70 GLN A CA 1
ATOM 580 C C . GLN A 1 70 ? -5.114 5.303 -17.023 1.00 89.31 70 GLN A C 1
ATOM 582 O O . GLN A 1 70 ? -4.586 5.772 -18.031 1.00 89.31 70 GLN A O 1
ATOM 587 N N . GLU A 1 71 ? -4.581 5.471 -15.813 1.00 89.81 71 GLU A N 1
ATOM 588 C CA . GLU A 1 71 ? -3.309 6.159 -15.567 1.00 89.81 71 GLU A CA 1
ATOM 589 C C . GLU A 1 71 ? -2.117 5.360 -16.130 1.00 89.81 71 GLU A C 1
ATOM 591 O O . GLU A 1 71 ? -2.052 4.129 -16.030 1.00 89.81 71 GLU A O 1
ATOM 596 N N . ILE A 1 72 ? -1.128 6.066 -16.687 1.00 90.00 72 ILE A N 1
ATOM 597 C CA . ILE A 1 72 ? 0.153 5.464 -17.076 1.00 90.00 72 ILE A CA 1
ATOM 598 C C . ILE A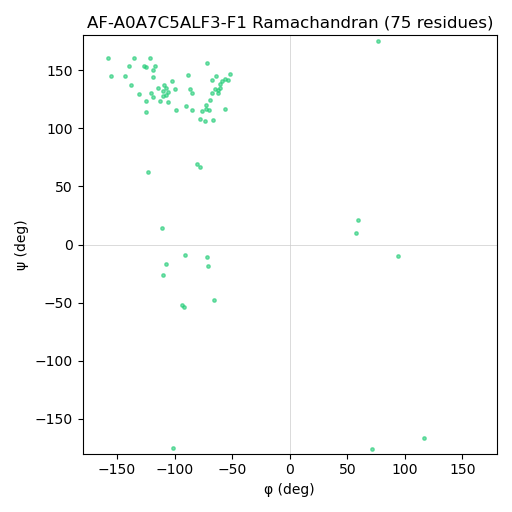 1 72 ? 0.955 5.157 -15.808 1.00 90.00 72 ILE A C 1
ATOM 600 O O . ILE A 1 72 ? 1.362 6.060 -15.082 1.00 90.00 72 ILE A O 1
ATOM 604 N N . TRP A 1 73 ? 1.224 3.873 -15.575 1.00 91.19 73 TRP A N 1
ATOM 605 C CA . TRP A 1 73 ? 1.957 3.388 -14.410 1.00 91.19 73 TRP A CA 1
ATOM 606 C C . TRP A 1 73 ? 2.956 2.284 -14.807 1.00 91.19 73 TRP A C 1
ATOM 608 O O . TRP A 1 73 ? 2.579 1.384 -15.567 1.00 91.19 73 TRP A O 1
ATOM 618 N N . PRO A 1 74 ? 4.197 2.282 -14.285 1.00 87.31 74 PRO A N 1
ATOM 619 C CA . PRO A 1 74 ? 4.774 3.299 -13.404 1.00 87.31 74 PRO A CA 1
ATOM 620 C C . PRO A 1 74 ? 5.078 4.605 -14.144 1.00 87.31 74 PRO A C 1
ATOM 622 O O . PRO A 1 74 ? 5.291 4.614 -15.361 1.00 87.31 74 PRO A O 1
ATOM 625 N N . GLN A 1 75 ? 5.128 5.707 -13.404 1.00 83.12 75 GLN A N 1
ATOM 626 C CA . GLN A 1 75 ? 5.606 6.979 -13.919 1.00 83.12 75 GLN A CA 1
ATOM 627 C C . GLN A 1 75 ? 7.096 6.849 -14.268 1.00 83.12 75 GLN A C 1
ATOM 629 O O . GLN A 1 75 ? 7.900 6.295 -13.515 1.00 83.12 75 GLN A O 1
ATOM 634 N N . ARG A 1 76 ? 7.483 7.339 -15.451 1.00 67.94 76 ARG A N 1
ATOM 635 C CA . ARG A 1 76 ? 8.900 7.462 -15.812 1.00 67.94 76 ARG A CA 1
ATOM 636 C C . ARG A 1 76 ? 9.477 8.641 -15.026 1.00 67.94 76 ARG A C 1
ATOM 638 O O . ARG A 1 76 ? 9.151 9.782 -15.345 1.00 67.94 76 ARG A O 1
ATOM 645 N N . HIS A 1 77 ? 10.285 8.355 -14.010 1.00 57.00 77 HIS A N 1
ATOM 646 C CA . HIS A 1 77 ? 11.141 9.340 -13.345 1.00 57.00 77 HIS A CA 1
ATOM 647 C C . HIS A 1 77 ? 12.528 9.354 -13.982 1.00 57.00 77 HIS A C 1
ATOM 649 O O . HIS A 1 77 ? 13.033 8.252 -14.303 1.00 57.00 77 HIS A O 1
#

Secondary structure (DSSP, 8-state):
-PPP---------------TT-EEEE-SSTT-EEEEEEEE-SSEEEEE-TTT--EEEEES--------SS--SS---

pLDDT: mean 89.45, std 10.48, range [45.88, 98.38]

Sequence (77 aa):
MSKGTETCRVIVFKPYPLRVGDRIFIQGGPWAGDWEIIAVGERKIRLRCPISHKEIERERFFYLVEERDQEIWPQRH

Solvent-accessible surface area (backbone atoms only — not comparable to full-atom values): 5263 Å² total; per-residue (Å²): 134,81,83,73,90,75,93,71,93,81,86,85,85,69,59,52,88,75,50,69,72,43,79,46,72,41,85,61,75,98,69,44,45,56,33,32,29,74,39,74,58,95,59,38,31,30,36,28,29,83,85,80,64,52,71,48,78,43,72,62,78,48,70,82,87,78,88,77,82,91,67,80,75,73,73,89,126

Mean predicted aligned error: 5.96 Å